Protein AF-A0A1C6U371-F1 (afdb_monomer)

pLDDT: mean 75.04, std 12.23, range [47.22, 90.62]

Organism: NCBI:txid47871

Structure (mmCIF, N/CA/C/O backbone):
data_AF-A0A1C6U371-F1
#
_entry.id   AF-A0A1C6U371-F1
#
loop_
_atom_site.group_PDB
_atom_site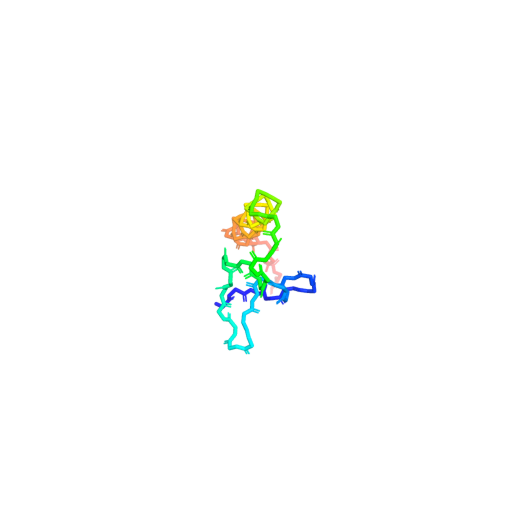.id
_atom_site.type_symbol
_atom_site.label_atom_id
_atom_site.label_alt_id
_atom_site.label_comp_id
_atom_site.label_asym_id
_atom_site.label_entity_id
_atom_site.label_seq_id
_atom_site.pdbx_PDB_ins_code
_atom_site.Cartn_x
_atom_site.Cartn_y
_atom_site.Cartn_z
_atom_site.occupancy
_atom_site.B_iso_or_equiv
_atom_site.auth_seq_id
_atom_site.auth_comp_id
_atom_site.auth_asym_id
_atom_site.auth_atom_id
_atom_site.pdbx_PDB_model_num
ATOM 1 N N . MET A 1 1 ? -11.287 -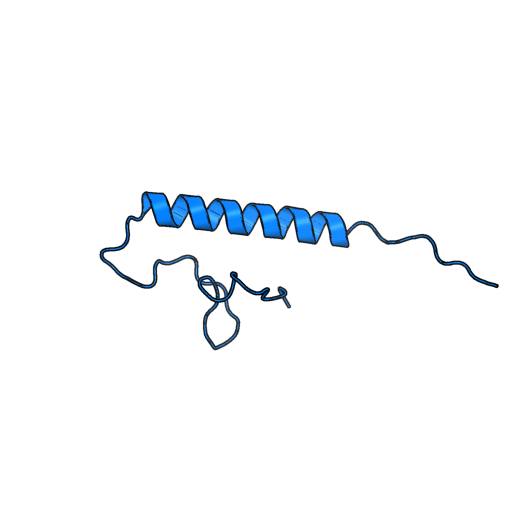9.813 8.161 1.00 50.88 1 MET A N 1
ATOM 2 C CA . MET A 1 1 ? -11.405 -9.783 6.691 1.00 50.88 1 MET A CA 1
ATOM 3 C C . MET A 1 1 ? -11.321 -8.330 6.268 1.00 50.88 1 MET A C 1
ATOM 5 O O . MET A 1 1 ? -12.229 -7.575 6.601 1.00 50.88 1 MET A O 1
ATOM 9 N N . SER A 1 2 ? -10.196 -7.919 5.677 1.00 57.75 2 SER A N 1
ATOM 10 C CA . SER A 1 2 ? -10.068 -6.581 5.089 1.00 57.75 2 SER A CA 1
ATOM 11 C C . SER A 1 2 ? -11.112 -6.436 3.991 1.00 57.75 2 SER A C 1
ATOM 13 O O . SER A 1 2 ? -11.353 -7.375 3.235 1.00 57.75 2 SER A O 1
ATOM 15 N N . ILE A 1 3 ? -11.805 -5.306 3.965 1.00 66.19 3 ILE A N 1
ATOM 16 C CA . ILE A 1 3 ? -12.877 -5.085 3.000 1.00 66.19 3 ILE A CA 1
ATOM 17 C C . ILE A 1 3 ? -12.232 -4.608 1.712 1.00 66.19 3 ILE A C 1
ATOM 19 O O . ILE A 1 3 ? -11.694 -3.508 1.669 1.00 66.19 3 ILE A O 1
ATOM 23 N N . ILE A 1 4 ? -12.293 -5.452 0.686 1.00 68.12 4 ILE A N 1
ATOM 24 C CA . ILE A 1 4 ? -11.867 -5.105 -0.666 1.00 68.12 4 ILE A CA 1
ATOM 25 C C . ILE A 1 4 ? -12.909 -4.131 -1.217 1.00 68.12 4 ILE A C 1
ATOM 27 O O . ILE A 1 4 ? -14.061 -4.517 -1.441 1.00 68.12 4 ILE A O 1
ATOM 31 N N . ARG A 1 5 ? -12.548 -2.855 -1.381 1.00 69.06 5 ARG A N 1
ATOM 32 C CA . ARG A 1 5 ? -13.423 -1.873 -2.031 1.00 69.06 5 ARG A CA 1
ATOM 33 C C . ARG A 1 5 ? -13.095 -1.785 -3.519 1.00 69.06 5 ARG A C 1
ATOM 35 O O . ARG A 1 5 ? -12.031 -2.198 -3.977 1.00 69.06 5 ARG A O 1
ATOM 42 N N . ARG A 1 6 ? -14.028 -1.208 -4.280 1.00 69.38 6 ARG A N 1
ATOM 43 C CA . ARG A 1 6 ? -13.798 -0.834 -5.683 1.00 69.38 6 ARG A CA 1
ATOM 44 C C . ARG A 1 6 ? -12.550 0.043 -5.770 1.00 69.38 6 ARG A C 1
ATOM 46 O O . ARG A 1 6 ? -12.534 1.124 -5.187 1.00 69.38 6 ARG A O 1
ATOM 53 N N . GLY A 1 7 ? -11.540 -0.430 -6.497 1.00 72.50 7 GLY A N 1
ATOM 54 C CA . GLY A 1 7 ? -10.240 0.237 -6.638 1.00 72.50 7 GLY A CA 1
ATOM 55 C C . GLY A 1 7 ? -9.096 -0.391 -5.833 1.00 72.50 7 GLY A C 1
ATOM 56 O O . GLY A 1 7 ? -7.942 -0.220 -6.223 1.00 72.50 7 GLY A O 1
ATOM 57 N N . ASP A 1 8 ? -9.389 -1.186 -4.799 1.00 75.12 8 ASP A N 1
ATOM 58 C CA . ASP A 1 8 ? -8.376 -1.931 -4.035 1.00 75.12 8 ASP A CA 1
ATOM 59 C C . ASP A 1 8 ? -8.03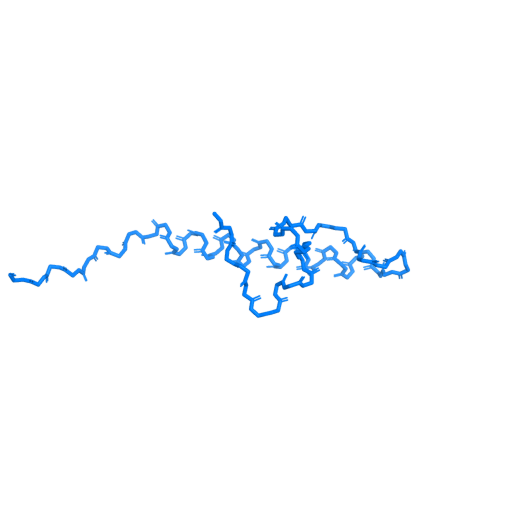4 -3.282 -4.673 1.00 75.12 8 ASP A C 1
ATOM 61 O O . ASP A 1 8 ? -7.063 -3.928 -4.294 1.00 75.12 8 ASP A O 1
ATOM 65 N N . GLU A 1 9 ? -8.804 -3.704 -5.675 1.00 78.94 9 GLU A N 1
ATOM 66 C CA . GLU A 1 9 ? -8.653 -4.975 -6.397 1.00 78.94 9 GLU A CA 1
ATOM 67 C C . GLU A 1 9 ? -7.237 -5.159 -6.968 1.00 78.94 9 GLU A C 1
ATOM 69 O O . GLU A 1 9 ? -6.707 -6.264 -6.990 1.00 78.94 9 GLU A O 1
ATOM 74 N N . ARG A 1 10 ? -6.571 -4.061 -7.345 1.00 78.69 10 ARG A N 1
ATO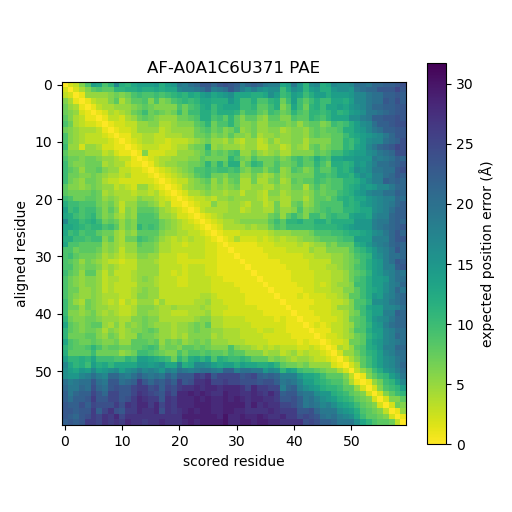M 75 C CA . ARG A 1 10 ? -5.174 -4.064 -7.814 1.00 78.69 10 ARG A CA 1
ATOM 76 C C . ARG A 1 10 ? -4.149 -4.424 -6.729 1.00 78.69 10 ARG A C 1
ATOM 78 O O . ARG A 1 10 ? -3.051 -4.862 -7.059 1.00 78.69 10 ARG A O 1
ATOM 85 N N . PHE A 1 11 ? -4.502 -4.232 -5.459 1.00 80.00 11 PHE A N 1
ATOM 86 C CA . PHE A 1 11 ? -3.684 -4.552 -4.286 1.00 80.00 11 PHE A CA 1
ATOM 87 C C . PHE A 1 11 ? -4.112 -5.867 -3.634 1.00 80.00 11 PHE A C 1
ATOM 89 O O . PHE A 1 11 ? -3.628 -6.185 -2.554 1.00 80.00 11 PHE A O 1
ATOM 96 N N . HIS A 1 12 ? -4.995 -6.647 -4.264 1.00 82.44 12 HIS A N 1
ATOM 97 C CA . HIS A 1 12 ? -5.440 -7.938 -3.744 1.00 82.44 12 HIS A CA 1
ATOM 98 C C . HIS A 1 12 ? -5.235 -9.052 -4.779 1.00 82.44 12 HIS A C 1
ATOM 100 O O . HIS A 1 12 ? -5.439 -8.875 -5.978 1.00 82.44 12 HIS A O 1
ATOM 106 N N . TYR A 1 13 ? -4.778 -10.218 -4.331 1.00 75.94 13 TYR A N 1
ATOM 107 C CA . TYR A 1 13 ? -4.793 -11.449 -5.118 1.00 75.94 13 TYR A CA 1
ATOM 108 C C . TYR A 1 13 ? -6.217 -12.005 -5.208 1.00 75.94 13 TYR A C 1
ATOM 110 O O . TYR A 1 13 ? -7.080 -11.671 -4.397 1.00 75.94 13 TYR A O 1
ATOM 118 N N . SER A 1 14 ? -6.461 -12.880 -6.188 1.00 76.56 14 SER A N 1
ATOM 119 C CA . SER A 1 14 ? -7.766 -13.527 -6.381 1.00 76.56 14 SER A CA 1
ATOM 120 C C . SER A 1 14 ? -8.202 -14.380 -5.182 1.00 76.56 14 SER A C 1
ATOM 122 O O . SER A 1 14 ? -9.386 -14.664 -5.045 1.00 76.56 14 SER A O 1
ATOM 124 N N . ASP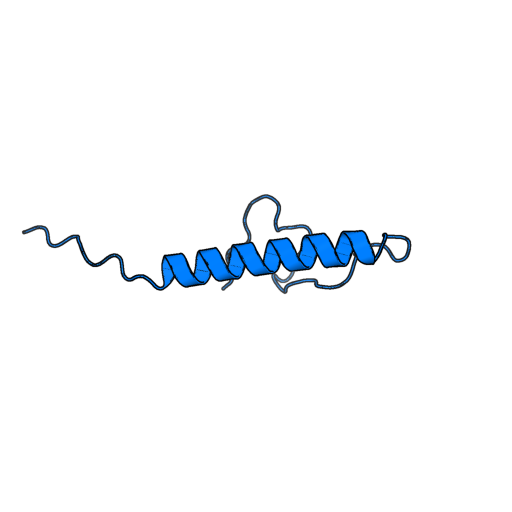 A 1 15 ? -7.270 -14.775 -4.308 1.00 80.25 15 ASP A N 1
ATOM 125 C CA . ASP A 1 15 ? -7.551 -15.462 -3.041 1.00 80.25 15 ASP A CA 1
ATOM 126 C C . ASP A 1 15 ? -7.922 -14.508 -1.885 1.00 80.25 15 ASP A C 1
ATOM 128 O O . ASP A 1 15 ? -8.280 -14.960 -0.799 1.00 80.25 15 ASP A O 1
ATOM 132 N N . GLY A 1 16 ? -7.869 -13.191 -2.108 1.00 72.81 16 GLY A N 1
ATOM 133 C CA . GLY A 1 16 ? -8.176 -12.166 -1.109 1.00 72.81 16 GLY A CA 1
ATOM 134 C C . GLY A 1 16 ? -6.984 -11.707 -0.261 1.00 72.81 16 GLY A C 1
ATOM 135 O O . GLY A 1 16 ? -7.168 -10.865 0.619 1.00 72.81 16 GLY A O 1
ATOM 136 N N . SER A 1 17 ? -5.769 -12.208 -0.510 1.00 78.38 17 SER A N 1
ATOM 137 C CA . SER A 1 17 ? -4.542 -11.718 0.140 1.00 78.38 17 SER A CA 1
ATOM 138 C C . SER A 1 17 ? -4.063 -10.380 -0.432 1.00 78.38 17 SER A C 1
ATOM 140 O O . SER A 1 17 ? -4.195 -10.136 -1.628 1.00 78.38 17 SER A O 1
ATOM 142 N N . HIS A 1 18 ? -3.444 -9.523 0.389 1.00 81.44 18 HIS A N 1
ATOM 143 C CA . HIS A 1 18 ? -2.857 -8.263 -0.089 1.00 81.44 18 HIS A CA 1
ATOM 144 C C . HIS A 1 18 ? -1.599 -8.509 -0.938 1.00 81.44 18 HIS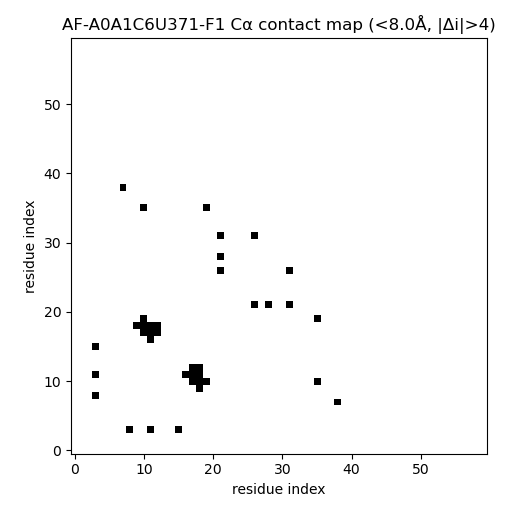 A C 1
ATOM 146 O O . HIS A 1 18 ? -0.736 -9.314 -0.578 1.00 81.44 18 HIS A O 1
ATOM 152 N N . LYS A 1 19 ? -1.458 -7.752 -2.028 1.00 80.81 19 LYS A N 1
ATOM 153 C CA . LYS A 1 19 ? -0.227 -7.624 -2.807 1.00 80.81 19 LYS A CA 1
ATOM 154 C C . LYS A 1 19 ? 0.475 -6.330 -2.426 1.00 80.81 19 LYS A C 1
ATOM 156 O O . LYS A 1 19 ? -0.074 -5.248 -2.604 1.00 80.81 19 LYS A O 1
ATOM 161 N N . TRP A 1 20 ? 1.725 -6.450 -2.000 1.00 80.31 20 TRP A N 1
ATOM 162 C CA . TRP A 1 20 ? 2.637 -5.312 -1.831 1.00 80.31 20 TRP A CA 1
ATOM 163 C C . TRP A 1 20 ? 3.668 -5.219 -2.957 1.00 80.31 20 TRP A C 1
ATOM 165 O O . TRP A 1 20 ? 4.528 -4.347 -2.944 1.00 80.31 20 TRP A O 1
ATOM 175 N N . ILE A 1 21 ? 3.572 -6.111 -3.940 1.00 81.00 21 ILE A N 1
ATOM 176 C CA . ILE A 1 21 ? 4.523 -6.264 -5.038 1.00 81.00 21 ILE A CA 1
ATOM 177 C C . ILE A 1 21 ? 3.826 -5.804 -6.321 1.00 81.00 21 ILE A C 1
ATOM 179 O O . ILE A 1 21 ? 2.651 -6.155 -6.503 1.00 81.00 21 ILE A O 1
ATOM 183 N N . PRO A 1 22 ? 4.503 -5.037 -7.193 1.00 80.44 22 PRO A N 1
ATOM 184 C CA . PRO A 1 22 ? 3.919 -4.636 -8.459 1.00 80.44 22 PRO A CA 1
ATOM 185 C C . PRO A 1 22 ? 3.583 -5.870 -9.312 1.00 80.44 22 PRO A C 1
ATOM 187 O O . PRO A 1 22 ? 4.312 -6.864 -9.287 1.00 80.44 22 PRO A O 1
ATOM 190 N N . PRO A 1 23 ? 2.469 -5.836 -10.062 1.00 78.00 23 PRO A N 1
ATOM 191 C CA . PRO A 1 23 ? 2.084 -6.934 -10.945 1.00 78.00 23 PRO A CA 1
ATOM 192 C C . PRO A 1 23 ? 2.995 -7.055 -12.171 1.00 78.00 23 PRO A C 1
ATOM 194 O O . PRO A 1 23 ? 3.028 -8.119 -12.783 1.00 78.00 23 PRO A O 1
ATOM 197 N N . ASP A 1 24 ? 3.707 -5.980 -12.518 1.00 82.44 24 ASP A N 1
ATOM 198 C CA . ASP A 1 24 ? 4.611 -5.918 -13.658 1.00 82.44 24 ASP A CA 1
ATOM 199 C C . ASP A 1 24 ? 6.043 -5.599 -13.184 1.00 82.44 24 ASP A C 1
ATOM 201 O O . ASP A 1 24 ? 6.215 -4.711 -12.342 1.00 82.44 24 ASP A O 1
ATOM 205 N N . PRO A 1 25 ? 7.066 -6.324 -13.668 1.00 79.50 25 PRO A N 1
ATOM 206 C CA . PRO A 1 25 ? 8.456 -6.104 -13.274 1.00 79.50 25 PRO A CA 1
ATOM 207 C C . PRO A 1 25 ? 9.064 -4.810 -13.835 1.00 79.50 25 PRO A C 1
ATOM 209 O O . PRO A 1 25 ? 10.064 -4.351 -13.288 1.00 79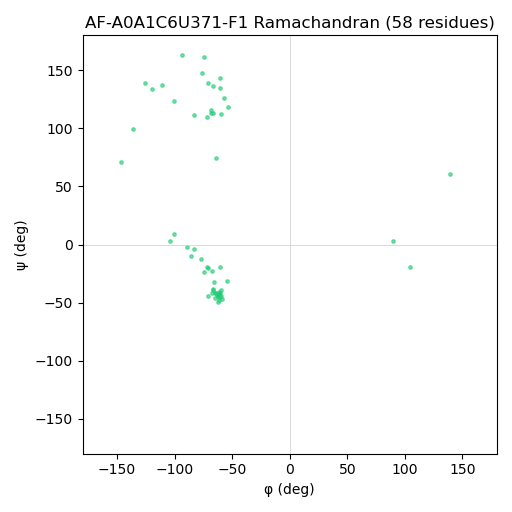.50 25 PRO A O 1
ATOM 212 N N . ASP A 1 26 ? 8.481 -4.228 -14.886 1.00 88.38 26 ASP A N 1
ATOM 213 C CA . ASP A 1 26 ? 8.892 -2.939 -15.462 1.00 88.38 26 ASP A CA 1
ATOM 214 C C . ASP A 1 26 ? 8.169 -1.756 -14.792 1.00 88.38 26 ASP A C 1
ATOM 216 O O . ASP A 1 26 ? 8.406 -0.591 -15.104 1.00 88.38 26 ASP A O 1
ATOM 220 N N . TYR A 1 27 ? 7.266 -2.039 -13.846 1.00 84.56 27 TYR A N 1
ATOM 221 C CA . TYR A 1 27 ? 6.535 -0.999 -13.142 1.00 84.56 27 TYR A CA 1
ATOM 222 C C . TYR A 1 27 ? 7.469 -0.173 -12.259 1.00 84.56 27 TYR A C 1
ATOM 224 O O . TYR A 1 27 ? 8.282 -0.710 -11.502 1.00 84.56 27 TYR A O 1
ATOM 232 N N . ASP A 1 28 ? 7.285 1.144 -12.301 1.00 89.81 28 ASP A N 1
ATOM 233 C CA . ASP A 1 28 ? 8.057 2.070 -11.488 1.00 89.81 28 ASP A CA 1
ATOM 234 C C . ASP A 1 28 ? 7.860 1.765 -9.994 1.00 89.81 28 ASP A C 1
ATOM 236 O O . ASP A 1 28 ? 6.762 1.894 -9.437 1.00 89.81 28 ASP A O 1
ATOM 240 N N . GLN A 1 29 ? 8.931 1.295 -9.350 1.00 86.00 29 GLN A N 1
ATOM 241 C CA . GLN A 1 29 ? 8.873 0.854 -7.959 1.00 86.00 29 GLN A CA 1
ATOM 242 C C . GLN A 1 29 ? 8.565 2.010 -7.008 1.00 86.00 29 GLN A C 1
ATOM 244 O O . GLN A 1 29 ? 7.890 1.791 -6.005 1.00 86.00 29 GLN A O 1
ATOM 249 N N . GLU A 1 30 ? 9.012 3.230 -7.316 1.00 89.00 30 GLU A N 1
ATOM 250 C CA . GLU A 1 30 ? 8.760 4.404 -6.481 1.00 89.00 30 GLU A CA 1
ATOM 251 C C . GLU A 1 30 ? 7.285 4.810 -6.560 1.00 89.00 30 GLU A C 1
ATOM 253 O O . GLU A 1 30 ? 6.632 5.011 -5.531 1.00 89.00 30 GLU A O 1
ATOM 258 N N . ALA A 1 31 ? 6.716 4.823 -7.768 1.00 88.38 31 ALA A N 1
ATOM 259 C CA . ALA A 1 31 ? 5.288 5.039 -7.962 1.00 88.38 31 ALA A CA 1
ATOM 260 C C . ALA A 1 31 ? 4.451 3.945 -7.276 1.00 88.38 31 ALA A C 1
ATOM 262 O O . ALA A 1 31 ? 3.429 4.242 -6.649 1.00 88.38 31 ALA A O 1
ATOM 263 N N . TRP A 1 32 ? 4.881 2.681 -7.360 1.00 87.50 32 TRP A N 1
ATOM 264 C CA . TRP A 1 32 ? 4.224 1.565 -6.678 1.00 87.50 32 TRP A CA 1
ATOM 265 C C . TRP A 1 32 ? 4.247 1.709 -5.160 1.00 87.50 32 TRP A C 1
ATOM 267 O O . TRP A 1 32 ? 3.192 1.617 -4.527 1.00 87.50 32 TRP A O 1
ATOM 277 N N . ASP A 1 33 ? 5.415 1.984 -4.585 1.00 87.56 33 ASP A N 1
ATOM 278 C CA . ASP A 1 33 ? 5.589 2.169 -3.146 1.00 87.56 33 ASP A CA 1
ATOM 279 C C . ASP A 1 33 ? 4.749 3.348 -2.633 1.00 87.56 33 ASP A C 1
ATOM 281 O O . ASP A 1 33 ? 4.053 3.224 -1.622 1.00 87.56 33 ASP A O 1
ATOM 285 N N . ALA A 1 34 ? 4.701 4.461 -3.374 1.00 90.62 34 ALA A N 1
ATOM 286 C CA . ALA A 1 34 ? 3.864 5.610 -3.033 1.00 90.62 34 ALA A CA 1
ATOM 287 C C . ALA A 1 34 ? 2.367 5.251 -2.979 1.00 90.62 34 ALA A C 1
ATOM 289 O O . ALA A 1 34 ? 1.666 5.612 -2.027 1.00 90.62 34 ALA A O 1
ATOM 290 N N . MET A 1 35 ? 1.870 4.494 -3.961 1.00 86.88 35 MET A N 1
ATOM 291 C CA . MET A 1 35 ? 0.477 4.037 -3.970 1.00 86.88 35 MET A CA 1
ATOM 292 C C . MET A 1 35 ? 0.184 3.040 -2.846 1.00 86.88 35 MET A C 1
ATOM 294 O O . MET A 1 35 ? -0.860 3.139 -2.200 1.00 86.88 35 MET A O 1
ATOM 298 N N . VAL A 1 36 ? 1.103 2.104 -2.596 1.00 86.75 36 VAL A N 1
ATOM 299 C CA . VAL A 1 36 ? 1.019 1.121 -1.509 1.00 86.75 36 VAL A CA 1
ATOM 300 C C . VAL A 1 36 ? 0.928 1.817 -0.152 1.00 86.75 36 VAL A C 1
ATOM 302 O O . VAL A 1 36 ? 0.046 1.494 0.647 1.00 86.75 36 VAL A O 1
ATOM 305 N N . ARG A 1 37 ? 1.779 2.819 0.097 1.00 89.00 37 ARG A N 1
ATOM 306 C CA . ARG A 1 37 ? 1.750 3.612 1.334 1.00 89.00 37 ARG A CA 1
ATOM 307 C C . ARG A 1 37 ? 0.427 4.344 1.504 1.00 89.00 37 ARG A C 1
ATOM 309 O O . ARG A 1 37 ? -0.154 4.305 2.586 1.00 89.00 37 ARG A O 1
ATOM 316 N N . GLN A 1 38 ? -0.078 4.981 0.447 1.00 87.19 38 GLN A N 1
ATOM 317 C CA . GLN A 1 38 ? -1.369 5.667 0.501 1.00 87.19 38 GLN A CA 1
ATOM 318 C C . GLN A 1 38 ? -2.513 4.691 0.804 1.00 87.19 38 GLN A C 1
ATOM 320 O O . GLN A 1 38 ? -3.366 4.980 1.641 1.00 87.19 38 GLN A O 1
ATOM 325 N N . HIS A 1 39 ? -2.518 3.523 0.162 1.00 86.31 39 HIS A N 1
ATOM 326 C CA . HIS A 1 39 ? -3.509 2.479 0.405 1.00 86.31 39 HIS A CA 1
ATOM 327 C C . HIS A 1 39 ? -3.450 1.973 1.858 1.00 86.31 39 HIS A C 1
ATOM 329 O O . HIS A 1 39 ? -4.479 1.875 2.528 1.00 86.31 39 HIS A O 1
ATOM 335 N N . GLN A 1 40 ? -2.248 1.753 2.401 1.00 84.50 40 GLN A N 1
ATOM 336 C CA . GLN A 1 40 ? -2.066 1.377 3.803 1.00 84.50 40 GLN A CA 1
ATOM 337 C C . GLN A 1 40 ? -2.581 2.458 4.765 1.00 84.50 40 GLN A C 1
ATOM 339 O O . GLN A 1 40 ? -3.248 2.128 5.747 1.00 84.50 40 GLN A O 1
ATOM 344 N N . LEU A 1 41 ? -2.312 3.737 4.484 1.00 85.88 41 LEU A N 1
ATOM 345 C CA . LEU A 1 41 ? -2.817 4.859 5.280 1.00 85.88 41 LEU A CA 1
ATOM 346 C C . LEU A 1 41 ? -4.348 4.902 5.277 1.00 85.88 41 LEU A C 1
ATOM 348 O O . LEU A 1 41 ? -4.942 4.938 6.352 1.00 85.88 41 LEU A O 1
ATOM 352 N N . GLN A 1 42 ? -4.989 4.780 4.111 1.00 83.12 42 GLN A N 1
ATOM 353 C CA . GLN A 1 42 ? -6.452 4.728 4.022 1.00 83.12 42 GLN A CA 1
ATOM 354 C C . GLN A 1 42 ? -7.037 3.551 4.810 1.00 83.12 42 GLN A C 1
ATOM 356 O O . GLN A 1 42 ? -8.052 3.701 5.493 1.00 83.12 42 GLN A O 1
ATOM 361 N N . HIS A 1 43 ? -6.385 2.386 4.775 1.00 82.69 43 HIS A N 1
ATOM 362 C CA . HIS A 1 43 ? -6.790 1.246 5.592 1.00 82.69 43 HIS A CA 1
ATOM 363 C C . HIS A 1 43 ? -6.627 1.513 7.090 1.00 82.69 43 HIS A C 1
ATOM 365 O O . HIS A 1 43 ? -7.514 1.160 7.864 1.00 82.69 43 HIS A O 1
ATOM 371 N N . LEU A 1 44 ? -5.534 2.142 7.524 1.00 82.81 44 LEU A N 1
ATOM 372 C CA . LEU A 1 44 ? -5.327 2.507 8.929 1.00 82.81 44 LEU A CA 1
ATOM 373 C C . LEU A 1 44 ? -6.361 3.533 9.407 1.00 82.81 44 LEU A C 1
ATOM 375 O O . LEU A 1 44 ? -6.914 3.391 10.501 1.00 82.81 44 LEU A O 1
ATOM 379 N N . GLU A 1 45 ? -6.672 4.528 8.582 1.00 81.75 45 GLU A N 1
ATOM 380 C CA . GLU A 1 45 ? -7.739 5.494 8.837 1.00 81.75 45 GLU A CA 1
ATOM 381 C C . GLU A 1 45 ? -9.104 4.805 8.912 1.00 81.75 45 GLU A C 1
ATOM 383 O O . GLU A 1 45 ? -9.859 5.040 9.852 1.00 81.75 45 GLU A O 1
ATOM 388 N N . GLU A 1 46 ? -9.411 3.875 8.008 1.00 75.88 46 GLU A N 1
ATOM 389 C CA . GLU A 1 46 ? -10.662 3.120 8.061 1.00 75.88 46 GLU A CA 1
ATOM 390 C C . GLU A 1 46 ? -10.739 2.229 9.310 1.00 75.88 46 GLU A C 1
ATOM 392 O O . GLU A 1 46 ? -11.764 2.203 9.995 1.00 75.88 46 GLU A O 1
ATOM 397 N N . ILE A 1 47 ? -9.671 1.497 9.631 1.00 75.50 47 ILE A N 1
ATOM 398 C CA . ILE A 1 47 ? -9.616 0.621 10.806 1.00 75.50 47 ILE A CA 1
ATOM 399 C C . ILE A 1 47 ? -9.757 1.455 12.078 1.00 75.50 47 ILE A C 1
ATOM 401 O O . ILE A 1 47 ? -10.507 1.074 12.977 1.00 75.50 47 ILE A O 1
ATOM 405 N N . SER A 1 48 ? -9.081 2.601 12.163 1.00 75.31 48 SER A N 1
ATOM 406 C CA . SER A 1 48 ? -9.205 3.509 13.306 1.00 75.31 48 SER A CA 1
ATOM 407 C C . SER A 1 48 ? -10.601 4.141 13.393 1.00 75.31 48 SER A C 1
ATOM 409 O O . SER A 1 48 ? -11.171 4.202 14.484 1.00 75.31 48 SER A O 1
ATOM 411 N N . ALA A 1 49 ? -11.214 4.504 12.263 1.00 68.19 49 ALA A N 1
ATOM 412 C CA . ALA A 1 49 ? -12.577 5.025 12.204 1.00 68.19 49 ALA A CA 1
ATOM 413 C C . ALA A 1 49 ? -13.624 3.974 12.607 1.00 68.19 49 ALA A C 1
ATOM 415 O O . ALA A 1 49 ? -14.567 4.288 13.330 1.00 68.19 49 ALA A O 1
ATOM 416 N N . ARG A 1 50 ? -13.443 2.712 12.201 1.00 62.91 50 ARG A N 1
ATOM 417 C CA . ARG A 1 50 ? -14.301 1.580 12.595 1.00 62.91 50 ARG A CA 1
ATOM 418 C C . ARG A 1 50 ? -14.071 1.121 14.034 1.00 62.91 50 ARG A C 1
ATOM 420 O O . ARG A 1 50 ? -14.962 0.516 14.621 1.00 62.91 50 ARG A O 1
ATOM 427 N N . ARG A 1 51 ? -12.892 1.397 14.601 1.00 58.50 51 ARG A N 1
ATOM 428 C CA . ARG A 1 51 ? -12.569 1.141 16.013 1.00 58.50 51 ARG A CA 1
ATOM 429 C C . ARG A 1 51 ? -13.176 2.161 16.969 1.00 58.50 51 ARG A C 1
ATOM 431 O O . ARG A 1 51 ? -13.206 1.876 18.162 1.00 58.50 51 ARG A O 1
ATOM 438 N N . LYS A 1 52 ? -13.709 3.296 16.496 1.00 52.12 52 LYS A N 1
ATOM 439 C CA . LYS A 1 52 ? -14.679 4.037 17.308 1.00 52.12 52 LYS A CA 1
ATOM 440 C C . LYS A 1 52 ? -15.943 3.179 17.391 1.00 52.12 52 LYS A C 1
ATOM 442 O O . LYS A 1 52 ? -16.602 3.008 16.362 1.00 52.12 52 LYS A O 1
ATOM 447 N N . PRO A 1 53 ? -1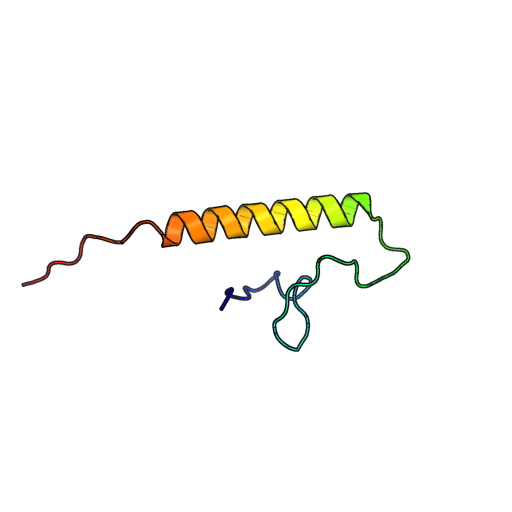6.323 2.646 18.569 1.00 50.19 53 PRO A N 1
ATOM 448 C CA . PRO A 1 53 ? -17.662 2.113 18.701 1.00 50.19 53 PRO A CA 1
ATOM 449 C C . PRO A 1 53 ? -18.609 3.262 18.362 1.00 50.19 53 PRO A C 1
ATOM 451 O O . PRO A 1 53 ? -18.521 4.347 18.941 1.00 50.19 53 PRO A O 1
ATOM 454 N N . ARG A 1 54 ? -19.516 3.037 17.413 1.00 54.06 54 ARG A N 1
ATOM 455 C CA . ARG A 1 54 ? -20.749 3.817 17.325 1.00 54.06 54 ARG A CA 1
ATOM 456 C C . ARG A 1 54 ? -21.552 3.516 18.595 1.00 54.06 54 ARG A C 1
ATOM 458 O O . ARG A 1 54 ? -22.503 2.746 18.552 1.00 54.06 54 ARG A O 1
ATOM 465 N N . HIS A 1 55 ? -21.138 4.062 19.736 1.00 54.66 55 HIS A N 1
ATOM 466 C CA . HIS A 1 55 ? -22.028 4.214 20.876 1.00 54.66 55 HIS A CA 1
ATOM 467 C C . HIS A 1 55 ? -23.055 5.267 20.470 1.00 54.66 55 HIS A C 1
ATOM 469 O O . HIS A 1 55 ? -22.692 6.405 20.179 1.00 54.66 55 HIS A O 1
ATOM 475 N N . GLY A 1 56 ? -24.316 4.856 20.376 1.00 54.31 56 GLY A N 1
ATOM 476 C CA . GLY A 1 56 ? -25.422 5.767 20.103 1.00 54.31 56 GLY A CA 1
ATOM 477 C C . GLY A 1 56 ? -26.464 5.220 19.137 1.00 54.31 56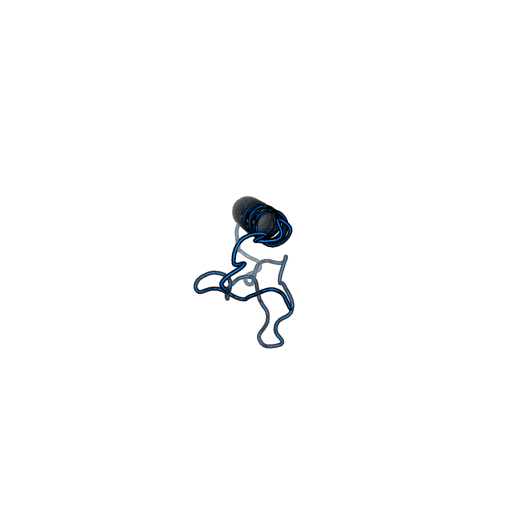 GLY A C 1
ATOM 478 O O . GLY A 1 56 ? -26.710 5.809 18.087 1.00 54.31 56 GLY A O 1
ATOM 479 N N . ARG A 1 57 ? -27.099 4.104 19.494 1.00 47.22 57 ARG A N 1
ATOM 480 C CA . ARG A 1 57 ? -28.533 3.920 19.233 1.00 47.22 57 ARG A CA 1
ATOM 481 C C . ARG A 1 57 ? -29.122 3.091 20.369 1.00 47.22 57 ARG A C 1
ATOM 483 O O . ARG A 1 57 ? -29.433 1.919 20.221 1.00 47.22 57 ARG A O 1
ATOM 490 N N . GLU A 1 58 ? -29.214 3.733 21.528 1.00 54.81 58 GLU A N 1
ATOM 491 C CA . GLU A 1 58 ? -30.313 3.464 22.445 1.00 54.81 58 GLU A CA 1
ATOM 492 C C . GLU A 1 58 ? -31.582 3.955 21.742 1.00 54.81 58 GLU A C 1
ATOM 494 O O . GLU A 1 58 ? -31.724 5.147 21.470 1.00 54.81 58 GLU A O 1
ATOM 499 N N . THR A 1 59 ? -32.471 3.038 21.374 1.00 56.22 59 THR A N 1
ATOM 500 C CA . THR A 1 59 ? -33.860 3.376 21.066 1.00 56.22 59 THR A CA 1
ATOM 501 C C . THR A 1 59 ? -34.760 2.341 21.719 1.00 56.22 59 THR A C 1
ATOM 503 O O . THR A 1 59 ? -34.940 1.265 21.156 1.00 56.22 59 THR A O 1
ATOM 506 N N . SER A 1 60 ? -35.279 2.771 22.872 1.00 56.69 60 SER A N 1
ATOM 507 C CA . SER A 1 60 ? -36.563 2.471 23.517 1.00 56.69 60 SER A CA 1
ATOM 508 C C . SER A 1 60 ? -36.916 1.053 23.945 1.00 56.69 60 SER A C 1
ATOM 510 O O . SER A 1 60 ? -36.777 0.104 23.152 1.00 56.69 60 SER A O 1
#

Radius of gyration: 15.81 Å; Cα contacts (8 Å, |Δi|>4): 19; chains: 1; bounding box: 46×21×39 Å

Foldseek 3Di:
DQDCDVPCVQQADPVGDGHLDHPDPPDDNVVSNVVSVVVVVVSVVVVVVPVPPPPDDPDD

Secondary structure (DSSP, 8-state):
-----TTTGGGB-TTSPBP-S-SSTTS-HHHHHHHHHHHHHHHHHHHHHHHS--------

Mean predicted aligned error: 9.73 Å

Sequence (60 aa):
MSIIRRGDERFHYSDGSHKWIPPDPDYDQEAWDAMVRQHQLQHLEEISARRKPRHGRETS

Solvent-accessible surface area (backbone atoms only — not comparable to full-atom values): 4008 Å² total; per-residue (Å²): 130,86,82,83,47,95,82,44,60,85,39,35,45,98,88,71,48,79,46,94,64,74,95,46,95,85,54,60,61,67,64,47,50,54,52,52,52,51,52,52,49,53,50,50,53,49,53,54,60,65,64,48,75,84,80,81,78,88,76,133